Protein AF-A0A0P0SJI2-F1 (afdb_monomer)

pLDDT: mean 83.71, std 9.72, range [50.25, 96.88]

Structure (mmCIF, N/CA/C/O backbone):
data_AF-A0A0P0SJI2-F1
#
_entry.id   AF-A0A0P0SJI2-F1
#
loop_
_atom_site.group_PDB
_atom_site.id
_atom_site.type_symbol
_atom_site.label_atom_id
_atom_site.label_alt_id
_atom_site.label_comp_id
_atom_site.label_asym_id
_atom_site.label_entity_id
_atom_site.label_seq_id
_atom_site.pdbx_PDB_ins_code
_atom_site.Cartn_x
_atom_site.Cartn_y
_atom_site.Cartn_z
_atom_site.occupancy
_atom_site.B_iso_or_equiv
_atom_site.auth_seq_id
_atom_site.auth_comp_id
_atom_site.auth_asym_id
_atom_site.auth_atom_id
_atom_site.pdbx_PDB_model_num
ATOM 1 N N . MET A 1 1 ? -19.862 -16.351 32.084 1.00 50.25 1 MET A N 1
ATOM 2 C CA . MET A 1 1 ? -19.888 -15.124 31.244 1.00 50.25 1 MET A CA 1
ATOM 3 C C . MET A 1 1 ? -19.663 -13.797 32.002 1.00 50.25 1 MET A C 1
ATOM 5 O O . MET A 1 1 ? -19.646 -12.752 31.363 1.00 50.25 1 MET A O 1
ATOM 9 N N . ALA A 1 2 ? -19.418 -13.782 33.323 1.00 51.84 2 ALA A N 1
ATOM 10 C CA . ALA A 1 2 ? -19.291 -12.532 34.094 1.00 51.84 2 ALA A CA 1
ATOM 11 C C . ALA A 1 2 ? -17.960 -11.765 33.903 1.00 51.84 2 ALA A C 1
ATOM 13 O O . ALA A 1 2 ? -17.954 -10.543 33.986 1.00 51.84 2 ALA A O 1
ATOM 14 N N . ARG A 1 3 ? -16.840 -12.438 33.585 1.00 53.41 3 ARG A N 1
ATOM 15 C CA . ARG A 1 3 ? -15.514 -11.784 33.477 1.00 53.41 3 ARG A CA 1
ATOM 16 C C . ARG A 1 3 ? -15.316 -10.930 32.214 1.00 53.41 3 ARG A C 1
ATOM 18 O O . ARG A 1 3 ? -14.579 -9.954 32.263 1.00 53.41 3 ARG A O 1
ATOM 25 N N . VAL A 1 4 ? -15.984 -11.257 31.102 1.00 55.72 4 VAL A N 1
ATOM 26 C CA . VAL A 1 4 ? -15.801 -10.557 29.811 1.00 55.72 4 VAL A CA 1
ATOM 27 C C . VAL A 1 4 ? -16.390 -9.143 29.843 1.00 55.72 4 VAL A C 1
ATOM 29 O O . VAL A 1 4 ? -15.788 -8.219 29.306 1.00 55.72 4 VAL A O 1
ATOM 32 N N . ARG A 1 5 ? -17.514 -8.936 30.550 1.00 57.56 5 ARG A N 1
ATOM 33 C CA . ARG A 1 5 ? -18.175 -7.619 30.663 1.00 57.56 5 ARG A CA 1
ATOM 34 C C . ARG A 1 5 ? -17.299 -6.547 31.322 1.00 57.56 5 ARG A C 1
ATOM 36 O O . ARG A 1 5 ? -17.502 -5.372 31.043 1.00 57.56 5 ARG A O 1
ATOM 43 N N . TYR A 1 6 ? -16.314 -6.935 32.133 1.00 59.56 6 TYR A N 1
ATOM 44 C CA . TYR A 1 6 ? -15.402 -5.991 32.789 1.00 59.56 6 TYR A CA 1
ATOM 45 C C . TYR A 1 6 ? -14.228 -5.539 31.908 1.00 59.56 6 TYR A C 1
ATOM 47 O O . TYR A 1 6 ? -13.616 -4.520 32.224 1.00 59.56 6 TYR A O 1
ATOM 55 N N . ARG A 1 7 ? -13.933 -6.263 30.813 1.00 79.19 7 ARG A N 1
ATOM 56 C CA . ARG A 1 7 ? -12.777 -6.018 29.926 1.00 79.19 7 ARG A CA 1
ATOM 57 C C . ARG A 1 7 ? -13.156 -5.507 28.529 1.00 79.19 7 ARG A C 1
ATOM 59 O O . ARG A 1 7 ? -12.304 -5.403 27.655 1.00 79.19 7 ARG A O 1
ATOM 66 N N . VAL A 1 8 ? -14.440 -5.233 28.285 1.00 84.88 8 VAL A N 1
ATOM 67 C CA . VAL A 1 8 ? -14.938 -4.778 26.975 1.00 84.88 8 VAL A CA 1
ATOM 68 C C . VAL A 1 8 ? -14.232 -3.506 26.474 1.00 84.88 8 VAL A C 1
ATOM 70 O O . VAL A 1 8 ? -13.844 -3.503 25.307 1.00 84.88 8 VAL A O 1
ATOM 73 N N . PRO A 1 9 ? -14.006 -2.447 27.284 1.00 85.38 9 PRO A N 1
ATOM 74 C CA . PRO A 1 9 ? -13.272 -1.284 26.788 1.00 85.38 9 PRO A CA 1
ATOM 75 C C . PRO A 1 9 ? -11.815 -1.626 26.435 1.00 85.38 9 PRO A C 1
ATOM 77 O O . PRO A 1 9 ? -11.323 -1.172 25.407 1.00 85.38 9 PRO A O 1
ATOM 80 N N . GLU A 1 10 ? -11.132 -2.472 27.206 1.00 90.44 10 GLU A N 1
ATOM 81 C CA . GLU A 1 10 ? -9.771 -2.924 26.887 1.00 90.44 10 GLU A CA 1
ATOM 82 C C . GLU A 1 10 ? -9.720 -3.733 25.583 1.00 90.44 10 GLU A C 1
ATOM 84 O O . GLU A 1 10 ? -8.789 -3.560 24.801 1.00 90.44 10 GLU A O 1
ATOM 89 N N . ILE A 1 11 ? -10.732 -4.564 25.308 1.00 90.50 11 ILE A N 1
ATOM 90 C CA . ILE A 1 11 ? -10.841 -5.304 24.041 1.00 90.50 11 ILE A CA 1
ATOM 91 C C . ILE A 1 11 ? -11.011 -4.332 22.868 1.00 90.50 11 ILE A C 1
ATOM 93 O O . ILE A 1 11 ? -10.314 -4.464 21.868 1.00 90.50 11 ILE A O 1
ATOM 97 N N . VAL A 1 12 ? -11.895 -3.336 22.988 1.00 91.00 12 VAL A N 1
ATOM 98 C CA . VAL A 1 12 ? -12.138 -2.349 21.920 1.00 91.00 12 VAL A CA 1
ATOM 99 C C . VAL A 1 12 ? -10.887 -1.515 21.631 1.00 91.00 12 VAL A C 1
ATOM 101 O O . VAL A 1 12 ? -10.524 -1.343 20.468 1.00 91.00 12 VAL A O 1
ATOM 104 N N . ALA A 1 13 ? -10.188 -1.056 22.672 1.00 91.31 13 ALA A N 1
ATOM 105 C CA . ALA A 1 13 ? -8.911 -0.364 22.509 1.00 91.31 13 ALA A CA 1
ATOM 106 C C . ALA A 1 13 ? -7.847 -1.277 21.880 1.00 91.31 13 ALA A C 1
ATOM 108 O O . ALA A 1 13 ? -7.145 -0.859 20.960 1.00 91.31 13 ALA A O 1
ATOM 109 N N . GLY A 1 14 ? -7.769 -2.534 22.328 1.00 94.00 14 GLY A N 1
ATOM 110 C CA . GLY A 1 14 ? -6.864 -3.538 21.775 1.00 94.00 14 GLY A CA 1
ATOM 111 C C . GLY A 1 14 ? -7.080 -3.748 20.278 1.00 94.00 14 GLY A C 1
ATOM 112 O O . GLY A 1 14 ? -6.123 -3.677 19.516 1.00 94.00 14 GLY A O 1
ATOM 113 N N . VAL A 1 15 ? -8.334 -3.902 19.839 1.00 94.00 15 VAL A N 1
ATOM 114 C CA . VAL A 1 15 ? -8.681 -4.034 18.415 1.00 94.00 15 VAL A CA 1
ATOM 115 C C . VAL A 1 15 ? -8.230 -2.808 17.617 1.00 94.00 15 VAL A C 1
ATOM 117 O O . VAL A 1 15 ? -7.598 -2.970 16.575 1.00 94.00 15 VAL A O 1
ATOM 120 N N . GLY A 1 16 ? -8.485 -1.588 18.103 1.00 93.44 16 GLY A N 1
ATOM 121 C CA . GLY A 1 16 ? -8.03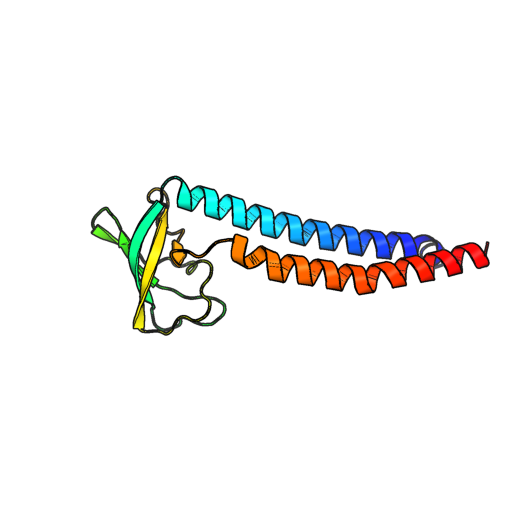3 -0.364 17.426 1.00 93.44 16 GLY A CA 1
ATOM 122 C C . GLY A 1 16 ? -6.514 -0.280 17.269 1.00 93.44 16 GLY A C 1
ATOM 123 O O . GLY A 1 16 ? -6.016 0.063 16.195 1.00 93.44 16 GLY A O 1
ATOM 124 N N . ILE A 1 17 ? -5.770 -0.648 18.314 1.00 94.75 17 ILE A N 1
ATOM 125 C CA . ILE A 1 17 ? -4.302 -0.683 18.292 1.00 94.75 17 ILE A CA 1
ATOM 126 C C . ILE A 1 17 ? -3.803 -1.752 17.317 1.00 94.75 17 ILE A C 1
ATOM 128 O O . ILE A 1 17 ? -2.936 -1.465 16.496 1.00 94.75 17 ILE A O 1
ATOM 132 N N . THR A 1 18 ? -4.365 -2.963 17.355 1.00 95.81 18 THR A N 1
ATOM 133 C CA . THR A 1 18 ? -3.987 -4.044 16.436 1.00 95.81 18 THR A CA 1
ATOM 134 C C . THR A 1 18 ? -4.221 -3.645 14.983 1.00 95.81 18 THR A C 1
ATOM 136 O O . THR A 1 18 ? -3.318 -3.801 14.165 1.00 95.81 18 THR A O 1
ATOM 139 N N . LEU A 1 19 ? -5.385 -3.076 14.657 1.00 94.25 19 LEU A N 1
ATOM 140 C CA . LEU A 1 19 ? -5.667 -2.592 13.302 1.00 94.25 19 LEU A CA 1
ATOM 141 C C . LEU A 1 19 ? -4.686 -1.493 12.880 1.00 94.25 19 LEU A C 1
ATOM 143 O O . LEU A 1 19 ? -4.196 -1.510 11.753 1.00 94.25 19 LEU A O 1
ATOM 147 N N . THR A 1 20 ? -4.344 -0.584 13.796 1.00 93.75 20 THR A N 1
ATOM 148 C CA . THR A 1 20 ? -3.347 0.463 13.536 1.00 93.75 20 THR A CA 1
ATOM 149 C C . THR A 1 20 ? -1.977 -0.139 13.210 1.00 93.75 20 THR A C 1
ATOM 151 O O . THR A 1 20 ? -1.357 0.241 12.220 1.00 93.75 20 THR A O 1
ATOM 154 N N . LEU A 1 21 ? -1.522 -1.126 13.989 1.00 95.44 21 LEU A N 1
ATOM 155 C CA . LEU A 1 21 ? -0.250 -1.813 13.750 1.00 95.44 21 LEU A CA 1
ATOM 156 C C . LEU A 1 21 ? -0.223 -2.537 12.401 1.00 95.44 21 LEU A C 1
ATOM 158 O O . LEU A 1 21 ? 0.779 -2.458 11.696 1.00 95.44 21 LEU A O 1
ATOM 162 N N . LEU A 1 22 ? -1.315 -3.202 12.014 1.00 95.00 22 LEU A N 1
ATOM 163 C CA . LEU A 1 22 ? -1.398 -3.890 10.723 1.00 95.00 22 LEU A CA 1
ATOM 164 C C . LEU A 1 22 ? -1.240 -2.923 9.543 1.00 95.00 22 LEU A C 1
ATOM 166 O O . LEU A 1 22 ? -0.504 -3.228 8.605 1.00 95.00 22 LEU A O 1
ATOM 170 N N . VAL A 1 23 ? -1.868 -1.743 9.606 1.00 91.81 23 VAL A N 1
ATOM 171 C CA . VAL A 1 23 ? -1.713 -0.708 8.569 1.00 91.81 23 VAL A CA 1
ATOM 172 C C . VAL A 1 23 ? -0.267 -0.211 8.500 1.00 91.81 23 VAL A C 1
ATOM 174 O O . VAL A 1 23 ? 0.291 -0.097 7.410 1.00 91.81 23 VAL A O 1
ATOM 177 N N . LEU A 1 24 ? 0.366 0.039 9.651 1.00 92.19 24 LEU A N 1
ATOM 178 C CA . LEU A 1 24 ? 1.756 0.500 9.706 1.00 92.19 24 LEU A CA 1
ATOM 179 C C . LEU A 1 24 ? 2.739 -0.541 9.155 1.00 92.19 24 LEU A C 1
ATOM 181 O O . LEU A 1 24 ? 3.645 -0.183 8.405 1.00 92.19 24 LEU A O 1
ATOM 185 N N . ILE A 1 25 ? 2.547 -1.824 9.478 1.00 92.75 25 ILE A N 1
ATOM 186 C CA . ILE A 1 25 ? 3.370 -2.924 8.951 1.00 92.75 25 ILE A CA 1
ATOM 187 C C . ILE A 1 25 ? 3.218 -3.028 7.429 1.00 92.75 25 ILE A C 1
ATOM 189 O O . ILE A 1 25 ? 4.220 -3.151 6.724 1.00 92.75 25 ILE A O 1
ATOM 193 N N . ALA A 1 26 ? 1.988 -2.946 6.914 1.00 87.44 26 ALA A N 1
ATOM 194 C CA . ALA A 1 26 ? 1.728 -3.009 5.478 1.00 87.44 26 ALA A CA 1
ATOM 195 C C . ALA A 1 26 ? 2.394 -1.848 4.719 1.00 87.44 26 ALA A C 1
ATOM 197 O O . ALA A 1 26 ? 3.068 -2.082 3.715 1.00 87.44 26 ALA A O 1
ATOM 198 N N . LEU A 1 27 ? 2.273 -0.615 5.230 1.00 88.75 27 LEU A N 1
ATOM 199 C CA . LEU A 1 27 ? 2.973 0.545 4.671 1.00 88.75 27 LEU A CA 1
ATOM 200 C C . LEU A 1 27 ? 4.491 0.353 4.720 1.00 88.75 27 LEU A C 1
ATOM 202 O O . LEU A 1 27 ? 5.158 0.515 3.701 1.00 88.75 27 LEU A O 1
ATOM 206 N N . GLY A 1 28 ? 5.040 -0.047 5.870 1.00 87.12 28 GLY A N 1
ATOM 207 C CA . GLY A 1 28 ? 6.477 -0.283 6.024 1.00 87.12 28 GLY A CA 1
ATOM 208 C C . GLY A 1 28 ? 7.025 -1.314 5.030 1.00 87.12 28 GLY A C 1
ATOM 209 O O . GLY A 1 28 ? 8.079 -1.097 4.435 1.00 87.12 28 GLY A O 1
ATOM 210 N N . GLY A 1 29 ? 6.287 -2.402 4.788 1.00 85.12 29 GLY A N 1
ATOM 211 C CA . GLY A 1 29 ? 6.645 -3.408 3.784 1.00 85.12 29 GLY A CA 1
ATOM 212 C C . GLY A 1 29 ? 6.643 -2.866 2.350 1.00 85.12 29 GLY A C 1
ATOM 213 O O . GLY A 1 29 ? 7.551 -3.177 1.573 1.00 85.12 29 GLY A O 1
ATOM 214 N N . ALA A 1 30 ? 5.668 -2.018 2.011 1.00 83.69 30 ALA A N 1
ATOM 215 C CA . ALA A 1 30 ? 5.609 -1.352 0.711 1.00 83.69 30 ALA A CA 1
ATOM 216 C C . ALA A 1 30 ? 6.814 -0.414 0.505 1.00 83.69 30 ALA A C 1
ATOM 218 O O . ALA A 1 30 ? 7.510 -0.526 -0.502 1.00 83.69 30 ALA A O 1
ATOM 219 N N . PHE A 1 31 ? 7.140 0.419 1.501 1.00 84.56 31 PHE A N 1
ATOM 220 C CA . PHE A 1 31 ? 8.312 1.302 1.454 1.00 84.56 31 PHE A CA 1
ATOM 221 C C . PHE A 1 31 ? 9.631 0.537 1.322 1.00 84.56 31 PHE A C 1
ATOM 223 O O . PHE A 1 31 ? 10.492 0.917 0.532 1.00 84.56 31 PHE A O 1
ATOM 230 N N . LEU A 1 32 ? 9.799 -0.562 2.062 1.00 81.81 32 LEU A N 1
ATOM 231 C CA . LEU A 1 32 ? 11.015 -1.371 1.967 1.00 81.81 32 LEU A CA 1
ATOM 232 C C . LEU A 1 32 ? 11.181 -1.993 0.573 1.00 81.81 32 LEU A C 1
ATOM 234 O O . LEU A 1 32 ? 12.301 -2.104 0.073 1.00 81.81 32 LEU A O 1
ATOM 238 N N . THR A 1 33 ? 10.076 -2.396 -0.053 1.00 78.19 33 THR A N 1
ATOM 239 C CA . THR A 1 33 ? 10.081 -2.941 -1.416 1.00 78.19 33 THR A CA 1
ATOM 240 C C . THR A 1 33 ? 10.473 -1.869 -2.428 1.00 78.19 33 THR A C 1
ATOM 242 O O . THR A 1 33 ? 11.331 -2.112 -3.274 1.00 78.19 33 THR A O 1
ATOM 245 N N . ASP A 1 34 ? 9.931 -0.663 -2.284 1.00 79.31 34 ASP A N 1
ATOM 246 C CA . ASP A 1 34 ? 10.255 0.466 -3.150 1.00 79.31 34 ASP A CA 1
ATOM 247 C C . ASP A 1 34 ? 11.705 0.920 -3.056 1.00 79.31 34 ASP A C 1
ATOM 249 O O . ASP A 1 34 ? 12.311 1.226 -4.079 1.00 79.31 34 ASP A O 1
ATOM 253 N N . ILE A 1 35 ? 12.277 0.945 -1.849 1.00 76.69 35 ILE A N 1
ATOM 254 C CA . ILE A 1 35 ? 13.688 1.299 -1.653 1.00 76.69 35 ILE A CA 1
ATOM 255 C C . ILE A 1 35 ? 14.593 0.304 -2.386 1.00 76.69 35 ILE A C 1
ATOM 257 O O . ILE A 1 35 ? 15.576 0.710 -3.006 1.00 76.69 35 ILE A O 1
ATOM 261 N N . ARG A 1 36 ? 14.254 -0.992 -2.357 1.00 73.62 36 ARG A N 1
ATOM 262 C CA . ARG A 1 36 ? 15.013 -2.026 -3.075 1.00 73.62 36 ARG A CA 1
ATOM 263 C C . ARG A 1 36 ? 14.987 -1.782 -4.582 1.00 73.62 36 ARG A C 1
ATOM 265 O O . ARG A 1 36 ? 16.059 -1.699 -5.174 1.00 73.62 36 ARG A O 1
ATOM 272 N N . ILE A 1 37 ? 13.803 -1.552 -5.155 1.00 70.62 37 ILE A N 1
ATOM 273 C CA . ILE A 1 37 ? 13.648 -1.232 -6.584 1.00 70.62 37 ILE A CA 1
ATOM 274 C C . ILE A 1 37 ? 14.437 0.035 -6.947 1.00 70.62 37 ILE A C 1
ATOM 276 O O . ILE A 1 37 ? 15.173 0.025 -7.923 1.00 70.62 37 ILE A O 1
ATOM 280 N N . SER A 1 38 ? 14.362 1.101 -6.142 1.00 74.50 38 SER A N 1
ATOM 281 C CA . SER A 1 38 ? 15.080 2.353 -6.425 1.00 74.50 38 SER A CA 1
ATOM 282 C C . SER A 1 38 ? 16.607 2.227 -6.327 1.00 74.50 38 SER A C 1
ATOM 284 O O . SER A 1 38 ? 17.320 2.972 -6.990 1.00 74.50 38 SER A O 1
ATOM 286 N N . SER A 1 39 ? 17.129 1.317 -5.496 1.00 71.06 39 SER A N 1
ATOM 287 C CA . SER A 1 39 ? 18.578 1.179 -5.272 1.00 71.06 39 SER A CA 1
ATOM 288 C C . SER A 1 39 ? 19.341 0.523 -6.427 1.00 71.06 39 SER A C 1
ATOM 290 O O . SER A 1 39 ? 20.508 0.841 -6.633 1.00 71.06 39 SER A O 1
ATOM 292 N N . HIS A 1 40 ? 18.688 -0.364 -7.180 1.00 72.50 40 HIS A N 1
ATOM 293 C CA . HIS A 1 40 ? 19.264 -1.087 -8.322 1.00 72.50 40 HIS A CA 1
ATOM 294 C C . HIS A 1 40 ? 18.305 -1.031 -9.520 1.00 72.50 40 HIS A C 1
ATOM 296 O O . HIS A 1 40 ? 18.119 -2.012 -10.236 1.00 72.50 40 HIS A O 1
ATOM 302 N N . GLY A 1 41 ? 17.635 0.112 -9.680 1.00 79.38 41 GLY A N 1
ATOM 303 C CA . GLY A 1 41 ? 16.530 0.279 -10.612 1.00 79.38 41 GLY A CA 1
ATOM 304 C C . GLY A 1 41 ? 16.982 0.592 -12.032 1.00 79.38 41 GLY A C 1
ATOM 305 O O . GLY A 1 41 ? 17.831 1.457 -12.243 1.00 79.38 41 GLY A O 1
ATOM 306 N N . ALA A 1 42 ? 16.352 -0.052 -13.010 1.00 82.81 42 ALA A N 1
ATOM 307 C CA . ALA A 1 42 ? 16.385 0.356 -14.409 1.00 82.81 42 ALA A CA 1
ATOM 308 C C . ALA A 1 42 ? 14.966 0.654 -14.906 1.00 82.81 42 ALA A C 1
ATOM 310 O O . ALA A 1 42 ? 13.985 0.092 -14.418 1.00 82.81 42 ALA A O 1
ATOM 311 N N . THR A 1 43 ? 14.856 1.565 -15.874 1.00 88.06 43 THR A N 1
ATOM 312 C CA . THR A 1 43 ? 13.581 1.922 -16.510 1.00 88.06 43 THR A CA 1
ATOM 313 C C . THR A 1 43 ? 13.547 1.387 -17.930 1.00 88.06 43 THR A C 1
ATOM 315 O O . THR A 1 43 ? 14.501 1.563 -18.685 1.00 88.06 43 THR A O 1
ATOM 318 N N . THR A 1 44 ? 12.442 0.756 -18.308 1.00 88.62 44 THR A N 1
ATOM 319 C CA . THR A 1 44 ? 12.252 0.210 -19.655 1.00 88.62 44 THR A CA 1
ATOM 320 C C . THR A 1 44 ? 10.793 0.322 -20.080 1.00 88.62 44 THR A C 1
ATOM 322 O O . THR A 1 44 ? 9.897 0.491 -19.249 1.00 88.62 44 THR A O 1
ATOM 325 N N . ALA A 1 45 ? 10.556 0.275 -21.388 1.00 89.00 45 ALA A N 1
ATOM 326 C CA . ALA A 1 45 ? 9.207 0.220 -21.925 1.00 89.00 45 ALA A CA 1
ATOM 327 C C . ALA A 1 45 ? 8.652 -1.200 -21.759 1.00 89.00 45 ALA A C 1
ATOM 329 O O . ALA A 1 45 ? 9.329 -2.191 -22.045 1.00 89.00 45 ALA A O 1
ATOM 330 N N . ALA A 1 46 ? 7.406 -1.291 -21.313 1.00 88.69 46 ALA A N 1
ATOM 331 C CA . ALA A 1 46 ? 6.694 -2.539 -21.127 1.00 88.69 46 ALA A CA 1
ATOM 332 C C . ALA A 1 46 ? 5.316 -2.470 -21.774 1.00 88.69 46 ALA A C 1
ATOM 334 O O . ALA A 1 46 ? 4.640 -1.443 -21.723 1.00 88.69 46 ALA A O 1
ATOM 335 N N . THR A 1 47 ? 4.877 -3.594 -22.324 1.00 88.12 47 THR A N 1
ATOM 336 C CA . THR A 1 47 ? 3.528 -3.744 -22.867 1.00 88.12 47 THR A CA 1
ATOM 337 C C . THR A 1 47 ? 2.659 -4.484 -21.862 1.00 88.12 47 THR 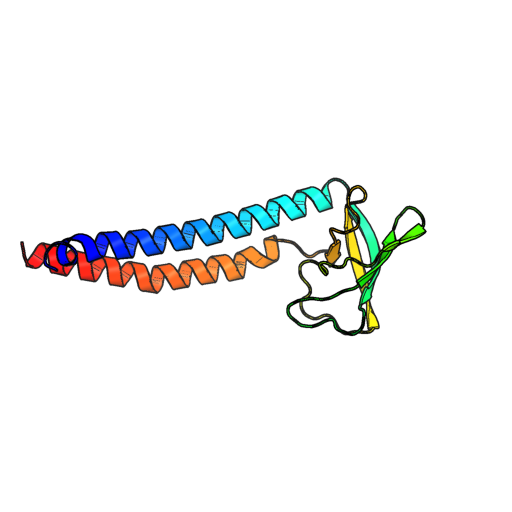A C 1
ATOM 339 O O . THR A 1 47 ? 3.051 -5.534 -21.341 1.00 88.12 47 THR A O 1
ATOM 342 N N . VAL A 1 48 ? 1.472 -3.948 -21.591 1.00 86.38 48 VAL A N 1
ATOM 343 C CA . VAL A 1 48 ? 0.473 -4.585 -20.728 1.00 86.38 48 VAL A CA 1
ATOM 344 C C . VAL A 1 48 ? -0.157 -5.762 -21.472 1.00 86.38 48 VAL A C 1
ATOM 346 O O . VAL A 1 48 ? -0.643 -5.614 -22.592 1.00 86.38 48 VAL A O 1
ATOM 349 N N . LEU A 1 49 ? -0.129 -6.944 -20.861 1.00 85.75 49 LEU A N 1
ATOM 350 C CA . LEU A 1 49 ? -0.672 -8.166 -21.449 1.00 85.75 49 LEU A CA 1
ATOM 351 C C . LEU A 1 49 ? -2.170 -8.319 -21.170 1.00 85.75 49 LEU A C 1
ATOM 353 O O . LEU A 1 49 ? -2.671 -7.902 -20.124 1.00 85.75 49 LEU A O 1
ATOM 357 N N . ASP A 1 50 ? -2.858 -9.013 -22.078 1.00 71.31 50 ASP A N 1
ATOM 358 C CA . ASP A 1 50 ? -4.245 -9.436 -21.890 1.00 71.31 50 ASP A CA 1
ATOM 359 C C . ASP A 1 50 ? -4.408 -10.268 -20.607 1.00 71.31 50 ASP A C 1
ATOM 361 O O . ASP A 1 50 ? -3.568 -11.101 -20.260 1.00 71.31 50 ASP A O 1
ATOM 365 N N . GLY A 1 51 ? -5.497 -10.020 -19.874 1.00 66.81 51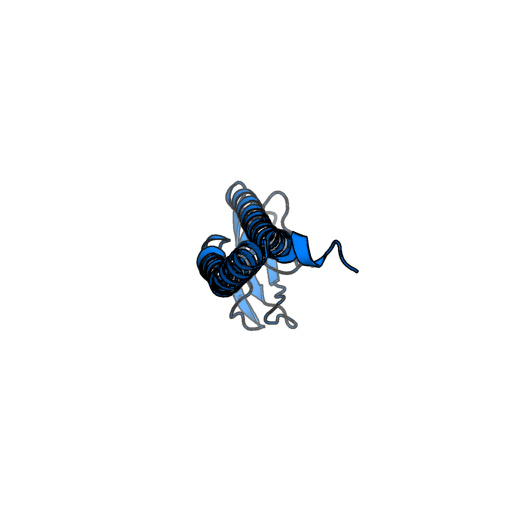 GLY A N 1
ATOM 366 C CA . GLY A 1 51 ? -5.709 -10.564 -18.527 1.00 66.81 51 GLY A CA 1
ATOM 367 C C . GLY A 1 51 ? -5.238 -9.643 -17.395 1.00 66.81 51 GLY A C 1
ATOM 368 O O . GLY A 1 51 ? -5.401 -9.990 -16.223 1.00 66.81 51 GLY A O 1
ATOM 369 N N . SER A 1 52 ? -4.707 -8.458 -17.718 1.00 67.38 52 SER A N 1
ATOM 370 C CA . SER A 1 52 ? -4.544 -7.367 -16.759 1.00 67.38 52 SER A CA 1
ATOM 371 C C . SER A 1 52 ? -5.902 -6.823 -16.307 1.00 67.38 52 SER A C 1
ATOM 373 O O . SER A 1 52 ? -6.729 -6.420 -17.124 1.00 67.38 52 SER A O 1
ATOM 375 N N . GLY A 1 53 ? -6.127 -6.793 -14.997 1.00 66.50 53 GLY A N 1
ATOM 376 C CA . GLY A 1 53 ? -7.302 -6.204 -14.365 1.00 66.50 53 GLY A CA 1
ATOM 377 C C . GLY A 1 53 ? -6.928 -5.320 -13.176 1.00 66.50 53 GLY A C 1
ATOM 378 O O . GLY A 1 53 ? -5.754 -5.112 -12.871 1.00 66.50 53 GLY A O 1
ATOM 379 N N . TYR A 1 54 ? -7.945 -4.834 -12.461 1.00 64.31 54 TYR A N 1
ATOM 380 C CA . TYR A 1 54 ? -7.779 -3.848 -11.383 1.00 64.31 54 TYR A CA 1
ATOM 381 C C . TYR A 1 54 ? -6.823 -4.296 -10.261 1.00 64.31 54 TYR A C 1
ATOM 383 O O . TYR A 1 54 ? -6.066 -3.490 -9.728 1.00 64.31 54 TYR A O 1
ATOM 391 N N . TRP A 1 55 ? -6.833 -5.587 -9.915 1.00 64.00 55 TRP A N 1
ATOM 392 C CA . TRP A 1 55 ? -6.028 -6.136 -8.814 1.00 64.00 55 TRP A CA 1
ATOM 393 C C . TRP A 1 55 ? -4.674 -6.700 -9.244 1.00 64.00 55 TRP A C 1
ATOM 395 O O . TRP A 1 55 ? -3.800 -6.900 -8.404 1.00 64.00 55 TRP A O 1
ATOM 405 N N . ARG A 1 56 ? -4.498 -6.990 -10.536 1.00 77.00 56 ARG A N 1
ATOM 406 C CA . ARG A 1 56 ? -3.301 -7.642 -11.067 1.00 77.00 56 ARG A CA 1
ATOM 407 C C . ARG A 1 56 ? -3.143 -7.274 -12.528 1.00 77.00 56 ARG A C 1
ATOM 409 O O . ARG A 1 56 ? -4.002 -7.603 -13.336 1.00 77.00 56 ARG A O 1
ATOM 416 N N . SER A 1 57 ? -2.022 -6.654 -12.861 1.00 78.62 57 SER A N 1
ATOM 417 C CA . SER A 1 57 ? -1.618 -6.437 -14.248 1.00 78.62 57 SER A CA 1
ATOM 418 C C . SER A 1 57 ? -0.328 -7.189 -14.515 1.00 78.62 57 SER A C 1
ATOM 420 O O . SER A 1 57 ? 0.554 -7.230 -13.659 1.00 78.62 57 SER A O 1
ATOM 422 N N . VAL A 1 58 ? -0.237 -7.825 -15.678 1.00 84.19 58 VAL A N 1
ATOM 423 C CA . VAL A 1 58 ? 0.972 -8.515 -16.125 1.00 84.19 58 VAL A CA 1
ATOM 424 C C . VAL A 1 58 ? 1.529 -7.717 -17.286 1.00 84.19 58 VAL A C 1
ATOM 426 O O . VAL A 1 58 ? 0.781 -7.292 -18.162 1.00 84.19 58 VAL A O 1
ATOM 429 N N . VAL A 1 59 ? 2.836 -7.501 -17.279 1.00 85.56 59 VAL A N 1
ATOM 430 C CA . VAL A 1 59 ? 3.521 -6.782 -18.348 1.00 85.56 59 VAL A CA 1
ATOM 431 C C . VAL A 1 59 ? 4.602 -7.655 -18.946 1.00 85.56 59 VAL A C 1
ATOM 433 O O . VAL A 1 59 ? 5.101 -8.588 -18.311 1.00 85.56 59 VAL A O 1
ATOM 436 N N . ARG A 1 60 ? 4.979 -7.318 -20.169 1.00 89.50 60 ARG A N 1
ATOM 437 C CA . ARG A 1 60 ? 6.128 -7.883 -20.855 1.00 89.50 60 ARG A CA 1
ATOM 438 C C . ARG A 1 60 ? 7.100 -6.766 -21.183 1.00 89.50 60 ARG A C 1
ATOM 440 O O . ARG A 1 60 ? 6.693 -5.757 -21.750 1.00 89.50 60 ARG A O 1
ATOM 447 N N . PHE A 1 61 ? 8.365 -6.960 -20.843 1.00 89.88 61 PHE A N 1
ATOM 448 C CA . PHE A 1 61 ? 9.425 -5.998 -21.127 1.00 89.88 61 PHE A CA 1
ATOM 449 C C . PHE A 1 61 ? 10.740 -6.707 -21.421 1.00 89.88 61 PHE A C 1
ATOM 451 O O . PHE A 1 61 ? 10.866 -7.916 -21.217 1.00 89.88 61 PHE A O 1
ATOM 458 N N . VAL A 1 62 ? 11.707 -5.943 -21.915 1.00 89.19 62 VAL A N 1
ATOM 459 C CA . VAL A 1 62 ? 13.074 -6.406 -22.147 1.00 89.19 62 VAL A CA 1
ATOM 460 C C . VAL A 1 62 ? 13.971 -5.799 -21.071 1.00 89.19 62 VAL A C 1
ATOM 462 O O . VAL A 1 62 ? 13.922 -4.585 -20.851 1.00 89.19 62 VAL A O 1
ATOM 465 N N . ASP A 1 63 ? 14.723 -6.650 -20.369 1.00 88.50 63 ASP A N 1
ATOM 466 C CA . ASP A 1 63 ? 15.699 -6.219 -19.364 1.00 88.50 63 ASP A CA 1
ATOM 467 C C . ASP A 1 63 ? 16.981 -5.654 -20.006 1.00 88.50 63 ASP A C 1
ATOM 469 O O . ASP A 1 63 ? 17.149 -5.649 -21.228 1.00 88.50 63 ASP A O 1
ATOM 473 N N . ALA A 1 64 ? 17.888 -5.139 -19.176 1.00 85.12 64 ALA A N 1
ATOM 474 C CA . ALA A 1 64 ? 19.132 -4.501 -19.603 1.00 85.12 64 ALA A CA 1
ATOM 475 C C . ALA A 1 64 ? 20.069 -5.477 -20.332 1.00 85.12 64 ALA A C 1
ATOM 477 O O . ALA A 1 64 ? 20.886 -5.060 -21.152 1.00 85.12 64 ALA A O 1
ATOM 478 N N . GLU A 1 65 ? 19.920 -6.776 -20.075 1.00 86.31 65 GLU A N 1
ATOM 479 C CA . GLU A 1 65 ? 20.650 -7.854 -20.734 1.00 86.31 65 GLU A CA 1
ATOM 480 C C . GLU A 1 65 ? 19.980 -8.312 -22.043 1.00 86.31 65 GLU A C 1
ATOM 482 O O . GLU A 1 65 ? 20.461 -9.242 -22.694 1.00 86.31 65 GLU A O 1
ATOM 487 N N . GLY A 1 66 ? 18.877 -7.677 -22.451 1.00 86.12 66 GLY A N 1
ATOM 488 C CA . GLY A 1 66 ? 18.154 -8.003 -23.678 1.00 86.12 66 GLY A CA 1
ATOM 489 C C . GLY A 1 66 ? 17.231 -9.219 -23.559 1.00 86.12 66 GLY A C 1
ATOM 490 O O . GLY A 1 66 ? 16.753 -9.728 -24.575 1.00 86.12 66 GLY A O 1
ATOM 491 N N . ARG A 1 67 ? 16.964 -9.713 -22.346 1.00 89.00 67 ARG A N 1
ATOM 492 C CA . ARG A 1 67 ? 16.091 -10.868 -22.113 1.00 89.00 67 ARG A CA 1
ATOM 493 C C . ARG A 1 67 ? 14.652 -10.422 -21.924 1.00 89.00 67 ARG A C 1
ATOM 495 O O . ARG A 1 67 ? 14.352 -9.411 -21.292 1.00 89.00 67 ARG A O 1
ATOM 502 N N . LEU A 1 68 ? 13.741 -11.234 -22.445 1.00 90.06 68 LEU A N 1
ATOM 503 C CA . LEU A 1 68 ? 12.314 -11.013 -22.283 1.00 90.06 68 LEU A CA 1
ATOM 504 C C . LEU A 1 68 ? 11.870 -11.432 -20.879 1.00 90.06 68 LEU A C 1
ATOM 506 O O . LEU A 1 68 ? 11.977 -12.603 -20.517 1.00 90.06 68 LEU A O 1
ATOM 510 N N . GLN A 1 69 ? 11.318 -10.490 -20.123 1.00 89.31 69 GLN A N 1
ATOM 511 C CA . GLN A 1 69 ? 10.782 -10.716 -18.788 1.00 89.31 69 GLN A CA 1
ATOM 512 C C . GLN A 1 69 ? 9.255 -10.637 -18.802 1.00 89.31 69 GLN A C 1
ATOM 514 O O . GLN A 1 69 ? 8.642 -9.813 -19.486 1.00 89.31 69 GLN A O 1
ATOM 519 N N . THR A 1 70 ? 8.610 -11.534 -18.057 1.00 87.81 70 THR A N 1
ATOM 520 C CA . THR A 1 70 ? 7.153 -11.532 -17.843 1.00 87.81 70 THR A CA 1
ATOM 521 C C . THR A 1 70 ? 6.877 -11.898 -16.384 1.00 87.81 70 THR A C 1
ATOM 523 O O . THR A 1 70 ? 6.772 -13.082 -16.055 1.00 87.81 70 THR A O 1
ATOM 526 N N . PRO A 1 71 ? 6.809 -10.905 -15.480 1.00 82.62 71 PRO A N 1
ATOM 527 C CA . PRO A 1 71 ? 6.652 -11.146 -14.051 1.00 82.62 71 PRO A CA 1
ATOM 528 C C . PRO A 1 71 ? 5.345 -11.881 -13.740 1.00 82.62 71 PRO A C 1
ATOM 530 O O . PRO A 1 71 ? 4.252 -11.325 -13.856 1.00 82.62 71 PRO A O 1
ATOM 533 N N . GLY A 1 72 ? 5.451 -1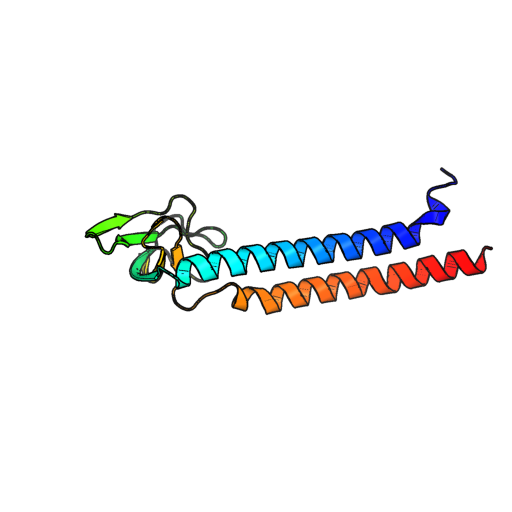3.136 -13.295 1.00 77.25 72 GLY A N 1
ATOM 534 C CA . GLY A 1 72 ? 4.287 -13.960 -12.963 1.00 77.25 72 GLY A CA 1
ATOM 535 C C . GLY A 1 72 ? 3.461 -13.397 -11.802 1.00 77.25 72 GLY A C 1
ATOM 536 O O . GLY A 1 72 ? 2.241 -13.530 -11.805 1.00 77.25 72 GLY A O 1
ATOM 537 N N . ALA A 1 73 ? 4.086 -12.712 -10.840 1.00 76.81 73 ALA A N 1
ATOM 538 C CA . ALA A 1 73 ? 3.391 -12.083 -9.712 1.00 76.81 73 ALA A CA 1
ATOM 539 C C . ALA A 1 73 ? 2.524 -10.873 -10.124 1.00 76.81 73 ALA A C 1
ATOM 541 O O . ALA A 1 73 ? 1.621 -10.485 -9.386 1.00 76.81 73 ALA A O 1
ATOM 542 N N . GLY A 1 74 ? 2.739 -10.330 -11.326 1.00 80.75 74 GLY A N 1
ATOM 543 C CA . GLY A 1 74 ? 2.176 -9.056 -11.759 1.00 80.75 74 GLY A CA 1
ATOM 544 C C . GLY A 1 74 ? 3.006 -7.857 -11.295 1.00 80.75 74 GLY A C 1
ATOM 545 O O . GLY A 1 74 ? 4.002 -8.006 -10.588 1.00 80.75 74 GLY A O 1
ATOM 546 N N . ILE A 1 75 ? 2.601 -6.667 -11.731 1.00 84.06 75 ILE A N 1
ATOM 547 C CA . ILE A 1 75 ? 3.282 -5.407 -11.419 1.00 84.06 75 ILE A CA 1
ATOM 548 C C . ILE A 1 75 ? 2.696 -4.729 -10.182 1.00 84.06 75 ILE A C 1
ATOM 550 O O . ILE A 1 75 ? 1.486 -4.773 -9.938 1.00 84.06 75 ILE A O 1
ATOM 554 N N . ALA A 1 76 ? 3.557 -4.058 -9.421 1.00 83.19 76 ALA A N 1
ATOM 555 C CA . ALA A 1 76 ? 3.136 -3.206 -8.323 1.00 83.19 76 ALA A CA 1
ATOM 556 C C . ALA A 1 76 ? 2.470 -1.921 -8.847 1.00 83.19 76 ALA A C 1
ATOM 558 O O . ALA A 1 76 ? 2.880 -1.347 -9.858 1.00 83.19 76 ALA A O 1
ATOM 559 N N . TYR A 1 77 ? 1.444 -1.473 -8.118 1.00 81.19 77 TYR A N 1
ATOM 560 C CA . TYR A 1 77 ? 0.656 -0.264 -8.396 1.00 81.19 77 TYR A CA 1
ATOM 561 C C . TYR A 1 77 ? -0.043 -0.240 -9.782 1.00 81.19 77 TYR A C 1
ATOM 563 O O . TYR A 1 77 ? 0.085 0.747 -10.511 1.00 81.19 77 TYR A O 1
ATOM 571 N N . PRO A 1 78 ? -0.839 -1.273 -10.149 1.00 76.44 78 PRO A N 1
ATOM 572 C CA . PRO A 1 78 ? -1.382 -1.483 -11.505 1.00 76.44 78 PRO A CA 1
ATOM 573 C C . PRO A 1 78 ? -2.607 -0.618 -11.886 1.00 76.44 78 PRO A C 1
ATOM 575 O O . PRO A 1 78 ? -3.344 -0.953 -12.810 1.00 76.44 78 PRO A O 1
ATOM 578 N N . VAL A 1 79 ? -2.893 0.469 -11.166 1.00 74.81 79 VAL A N 1
ATOM 579 C CA . VAL A 1 79 ? -4.167 1.201 -11.303 1.00 74.81 79 VAL A CA 1
ATOM 580 C C . VAL A 1 79 ? -4.273 1.928 -12.652 1.00 74.81 79 VAL A C 1
ATOM 582 O O . VAL A 1 79 ? -3.379 2.693 -13.012 1.00 74.81 79 VAL A O 1
ATOM 585 N N . GLY A 1 80 ? -5.393 1.753 -13.359 1.00 73.38 80 GLY A N 1
ATOM 586 C CA . GLY A 1 80 ? -5.719 2.523 -14.568 1.00 73.38 80 GLY A CA 1
ATOM 587 C C . GLY A 1 80 ? -4.973 2.100 -15.835 1.00 73.38 80 GLY A C 1
ATOM 588 O O . GLY A 1 80 ? -4.771 2.938 -16.702 1.00 73.38 80 GLY A O 1
ATOM 589 N N . LEU A 1 81 ? -4.551 0.838 -15.923 1.00 80.69 81 LEU A N 1
ATOM 590 C CA . LEU A 1 81 ? -3.852 0.291 -17.088 1.00 80.69 81 LEU A CA 1
ATOM 591 C C . LEU A 1 81 ? -4.812 -0.426 -18.034 1.00 80.69 81 LEU A C 1
ATOM 593 O O . LEU A 1 81 ? -5.685 -1.174 -17.582 1.00 80.69 81 LEU A O 1
ATOM 597 N N . THR A 1 82 ? -4.611 -0.237 -19.337 1.00 82.25 82 THR A N 1
ATOM 598 C CA . THR A 1 82 ? -5.399 -0.904 -20.380 1.00 82.25 82 THR A CA 1
ATOM 599 C C . THR A 1 82 ? -4.574 -2.017 -21.041 1.00 82.25 82 THR A C 1
ATOM 601 O O . THR A 1 82 ? -3.400 -1.798 -21.342 1.00 82.25 82 THR A O 1
ATOM 604 N N . PRO A 1 83 ? -5.137 -3.215 -21.293 1.00 83.38 83 PRO A N 1
ATOM 605 C CA . PRO A 1 83 ? -4.444 -4.239 -22.076 1.00 83.38 83 PRO A CA 1
ATOM 606 C C . PRO A 1 83 ? -3.966 -3.693 -23.431 1.00 83.38 83 PRO A C 1
ATOM 608 O O . PRO A 1 83 ? -4.700 -2.968 -24.103 1.00 83.38 83 PRO A O 1
ATOM 611 N N . GLY A 1 84 ? -2.733 -4.024 -23.825 1.00 82.56 84 GLY A N 1
ATOM 612 C CA . GLY A 1 84 ? -2.102 -3.532 -25.057 1.00 82.56 84 GLY A CA 1
ATOM 613 C C . GLY A 1 84 ? -1.463 -2.141 -24.954 1.00 82.56 84 GLY A C 1
ATOM 614 O O . GLY A 1 84 ? -0.831 -1.690 -25.907 1.00 82.56 84 GLY A O 1
ATOM 615 N N . GLU A 1 85 ? -1.586 -1.464 -23.811 1.00 86.38 85 GLU A N 1
ATOM 616 C CA . GLU A 1 85 ? -0.939 -0.177 -23.559 1.00 86.38 85 GLU A CA 1
ATOM 617 C C . GLU A 1 85 ? 0.579 -0.335 -23.371 1.00 86.38 85 GLU A C 1
ATOM 619 O O . GLU A 1 85 ? 1.052 -1.311 -22.779 1.00 86.38 85 GLU A O 1
ATOM 624 N N . ASN A 1 86 ? 1.349 0.643 -23.861 1.00 88.50 86 ASN A N 1
ATOM 625 C CA . ASN A 1 86 ? 2.786 0.735 -23.618 1.00 88.50 86 ASN A CA 1
ATOM 626 C C . ASN A 1 86 ? 3.050 1.723 -22.486 1.00 88.50 86 ASN A C 1
ATOM 628 O O . ASN A 1 86 ? 2.760 2.912 -22.609 1.00 88.50 86 ASN A O 1
ATOM 632 N N . ILE A 1 87 ? 3.637 1.225 -21.405 1.00 88.06 87 ILE A N 1
ATOM 633 C CA . ILE A 1 87 ? 3.954 1.996 -20.207 1.00 88.06 87 ILE A CA 1
ATOM 634 C C . ILE A 1 87 ? 5.442 1.917 -19.895 1.00 88.06 87 ILE A C 1
ATOM 636 O O . ILE A 1 87 ? 6.126 0.971 -20.282 1.00 88.06 87 ILE A O 1
ATOM 640 N N . TYR A 1 88 ? 5.947 2.893 -19.149 1.00 89.19 88 TYR A N 1
ATOM 641 C CA . TYR A 1 88 ? 7.272 2.788 -18.552 1.00 89.19 88 TYR A CA 1
ATOM 642 C C . TYR A 1 88 ? 7.180 2.062 -17.215 1.00 89.19 88 TYR A C 1
ATOM 644 O O . TYR A 1 88 ? 6.310 2.352 -16.387 1.00 89.19 88 TYR A O 1
ATOM 652 N N . VAL A 1 89 ? 8.092 1.119 -17.009 1.00 89.62 89 VAL A N 1
ATOM 653 C CA . VAL A 1 89 ? 8.215 0.375 -15.758 1.00 89.62 89 VAL A CA 1
ATOM 654 C C . VAL A 1 89 ? 9.607 0.536 -15.183 1.00 89.62 89 VAL A C 1
ATOM 656 O O . VAL A 1 89 ? 10.594 0.599 -15.917 1.00 89.62 89 VAL A O 1
ATOM 659 N N . GLU A 1 90 ? 9.665 0.576 -13.860 1.00 87.69 90 GLU A N 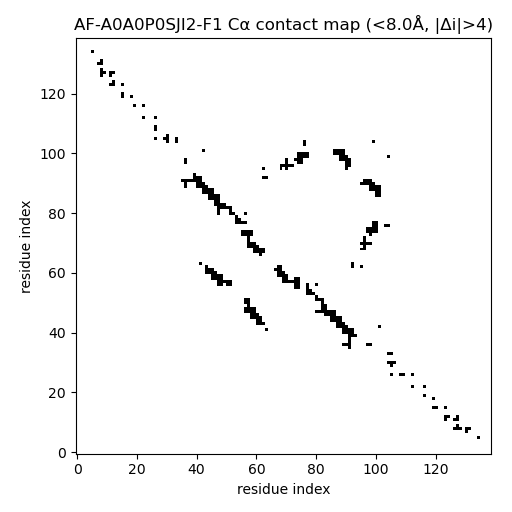1
ATOM 660 C CA . GLU A 1 90 ? 10.898 0.500 -13.089 1.00 87.69 90 GLU A CA 1
ATOM 661 C C . GLU A 1 90 ? 11.020 -0.911 -12.517 1.00 87.69 90 GLU A C 1
ATOM 663 O O . GLU A 1 90 ? 10.075 -1.425 -11.907 1.00 87.69 90 GLU A O 1
ATOM 668 N N . TYR A 1 91 ? 12.174 -1.541 -12.716 1.00 87.44 91 TYR A N 1
ATOM 669 C CA . TYR A 1 91 ? 12.446 -2.884 -12.216 1.00 87.44 91 TYR A CA 1
ATOM 670 C C . TYR A 1 91 ? 13.813 -2.965 -11.542 1.00 87.44 91 TYR A C 1
ATOM 672 O O . TYR A 1 91 ? 14.719 -2.195 -11.854 1.00 87.44 91 TYR A O 1
ATOM 680 N N . ASP A 1 92 ? 13.942 -3.905 -10.611 1.00 85.56 92 ASP A N 1
ATOM 681 C CA . ASP A 1 92 ? 15.204 -4.222 -9.942 1.00 85.56 92 ASP A CA 1
ATOM 682 C C . ASP A 1 92 ? 16.078 -5.084 -10.869 1.00 85.56 92 ASP A C 1
ATOM 684 O O . ASP A 1 92 ? 15.671 -6.176 -11.267 1.00 85.56 92 ASP A O 1
ATOM 688 N N . ILE A 1 93 ? 17.276 -4.612 -11.222 1.00 83.88 93 ILE A N 1
ATOM 689 C CA . ILE A 1 93 ? 18.208 -5.339 -12.101 1.00 83.88 93 ILE A CA 1
ATOM 690 C C . ILE A 1 93 ? 18.623 -6.680 -11.474 1.00 83.88 93 ILE A C 1
ATOM 692 O O . ILE A 1 93 ? 18.793 -7.670 -12.185 1.00 83.88 93 ILE A O 1
ATOM 696 N N . ALA A 1 94 ? 18.759 -6.738 -10.144 1.00 84.38 94 ALA A N 1
ATOM 697 C CA . ALA A 1 94 ? 19.148 -7.961 -9.445 1.00 84.38 94 ALA A CA 1
ATOM 698 C C . ALA A 1 94 ? 18.001 -8.983 -9.365 1.00 84.38 94 ALA A C 1
ATOM 700 O O . ALA A 1 94 ? 18.252 -10.185 -9.295 1.00 84.38 94 ALA A O 1
ATOM 701 N N . GLU A 1 95 ? 16.750 -8.517 -9.393 1.00 81.94 95 GLU A N 1
ATOM 702 C CA . GLU A 1 95 ? 15.546 -9.347 -9.328 1.00 81.94 95 GLU A CA 1
ATOM 703 C C . GLU A 1 95 ? 14.468 -8.806 -10.293 1.00 81.94 95 GLU A C 1
ATOM 705 O O . GLU A 1 95 ? 13.517 -8.145 -9.858 1.00 81.94 95 GLU A O 1
ATOM 710 N N . PRO A 1 96 ? 14.559 -9.110 -11.607 1.00 81.44 96 PRO A N 1
ATOM 711 C CA . PRO A 1 96 ? 13.690 -8.527 -12.640 1.00 81.44 96 PRO A CA 1
ATOM 712 C C . PRO A 1 96 ? 12.199 -8.865 -12.502 1.00 81.44 96 PRO A C 1
ATOM 714 O O . PRO A 1 96 ? 11.358 -8.326 -13.217 1.00 81.44 96 PRO A O 1
ATOM 717 N N . THR A 1 97 ? 11.841 -9.766 -11.585 1.00 81.25 97 THR A N 1
ATOM 718 C CA . THR A 1 97 ? 10.448 -10.073 -11.247 1.00 81.25 97 THR A CA 1
ATOM 719 C C . THR A 1 97 ? 9.796 -8.998 -10.369 1.00 81.25 97 THR A C 1
ATOM 721 O O . THR A 1 97 ? 8.567 -8.935 -10.302 1.00 81.25 97 THR A O 1
ATOM 724 N N . ARG A 1 98 ? 10.583 -8.120 -9.727 1.00 82.25 98 ARG A N 1
ATOM 725 C CA . ARG A 1 98 ? 10.089 -6.952 -8.985 1.00 82.25 98 ARG A CA 1
ATOM 726 C C . ARG A 1 98 ? 9.972 -5.756 -9.910 1.00 82.25 98 ARG A C 1
ATOM 728 O O . ARG A 1 98 ? 10.966 -5.120 -10.248 1.00 82.25 98 ARG A O 1
ATOM 735 N N . VAL A 1 99 ? 8.737 -5.447 -10.279 1.00 84.62 99 VAL A N 1
ATOM 736 C CA . VAL A 1 99 ? 8.430 -4.405 -11.257 1.00 84.62 99 VAL A CA 1
ATOM 737 C C . VAL A 1 99 ? 7.308 -3.526 -10.740 1.00 84.62 99 VAL A C 1
ATOM 739 O O . VAL A 1 99 ? 6.304 -4.027 -10.227 1.00 84.62 99 VAL A O 1
ATOM 742 N N . ARG A 1 100 ? 7.459 -2.215 -10.914 1.00 86.06 100 ARG A N 1
ATOM 743 C CA . ARG A 1 100 ? 6.421 -1.221 -10.638 1.00 86.06 100 ARG A CA 1
ATOM 744 C C . ARG A 1 100 ? 6.218 -0.301 -11.833 1.00 86.06 100 ARG A C 1
ATOM 746 O O . ARG A 1 100 ? 7.112 -0.133 -12.661 1.00 86.06 100 ARG A O 1
ATOM 753 N N . VAL A 1 101 ? 5.041 0.312 -11.910 1.00 85.88 101 VAL A N 1
ATOM 754 C CA . VAL A 1 101 ? 4.799 1.415 -12.851 1.00 85.88 101 VAL A CA 1
ATOM 755 C C . VAL A 1 101 ? 5.758 2.563 -12.523 1.00 85.88 101 VAL A C 1
ATOM 757 O O . VAL A 1 101 ? 5.886 2.932 -11.354 1.00 85.88 101 VAL A O 1
ATOM 760 N N . ALA A 1 102 ? 6.427 3.116 -13.536 1.00 83.75 102 ALA A N 1
ATOM 761 C CA . ALA A 1 102 ? 7.374 4.209 -13.340 1.00 83.75 102 ALA A CA 1
ATOM 762 C C . ALA A 1 102 ? 6.697 5.431 -12.697 1.00 83.75 102 ALA A C 1
ATOM 764 O O . ALA A 1 102 ? 5.556 5.771 -13.022 1.00 83.75 102 ALA A O 1
ATOM 765 N N . GLY A 1 103 ? 7.394 6.076 -11.761 1.00 79.81 103 GLY A N 1
ATOM 766 C CA . GLY A 1 103 ? 6.881 7.239 -11.029 1.00 79.81 103 GLY A CA 1
ATOM 767 C C . GLY A 1 103 ? 5.792 6.948 -9.986 1.00 79.81 103 GLY A C 1
ATOM 768 O O . GLY A 1 103 ? 5.329 7.889 -9.342 1.00 79.81 103 GLY A O 1
ATOM 769 N N . ARG A 1 104 ? 5.394 5.683 -9.781 1.00 82.75 104 ARG A N 1
ATOM 770 C CA . ARG A 1 104 ? 4.482 5.279 -8.696 1.00 82.75 104 ARG A CA 1
ATOM 771 C C . ARG A 1 104 ? 5.234 4.641 -7.545 1.00 82.75 104 ARG A C 1
ATOM 773 O O . ARG A 1 104 ? 6.225 3.942 -7.744 1.00 82.75 104 ARG A O 1
ATOM 780 N N . SER A 1 105 ? 4.740 4.866 -6.334 1.00 84.62 105 SER A N 1
ATOM 781 C CA . SER A 1 105 ? 5.381 4.356 -5.121 1.00 84.62 105 SER A CA 1
ATOM 782 C C . SER A 1 105 ? 4.379 4.150 -3.987 1.00 84.62 105 SER A C 1
ATOM 784 O O . SER A 1 105 ? 3.231 4.584 -4.035 1.00 84.62 105 SER A O 1
ATOM 786 N N . ALA A 1 106 ? 4.840 3.541 -2.903 1.00 82.00 106 ALA A N 1
ATOM 787 C CA . ALA A 1 106 ? 4.173 3.391 -1.624 1.00 82.00 106 ALA A CA 1
ATOM 788 C C . ALA A 1 106 ? 3.705 4.730 -1.037 1.00 82.00 106 ALA A C 1
ATOM 790 O O . ALA A 1 106 ? 2.791 4.734 -0.210 1.00 82.00 106 ALA A O 1
ATOM 791 N N . VAL A 1 107 ? 4.271 5.858 -1.486 1.00 83.50 107 VAL A N 1
ATOM 792 C CA . VAL A 1 107 ? 3.803 7.206 -1.134 1.00 83.50 107 VAL A CA 1
ATOM 793 C C . VAL A 1 107 ? 2.344 7.409 -1.551 1.00 83.50 107 VAL A C 1
ATOM 795 O O . VAL A 1 107 ? 1.567 7.962 -0.771 1.00 83.50 107 VAL A O 1
ATOM 798 N N . ASP A 1 108 ? 1.932 6.869 -2.701 1.00 82.88 108 ASP A N 1
ATOM 799 C CA . ASP A 1 108 ? 0.544 6.934 -3.184 1.00 82.88 108 ASP A CA 1
ATOM 800 C C . ASP A 1 108 ? -0.424 6.222 -2.219 1.00 82.88 108 ASP A C 1
ATOM 802 O O . ASP A 1 108 ? -1.606 6.558 -2.121 1.00 82.88 108 ASP A O 1
ATOM 806 N N . GLY A 1 109 ? 0.088 5.254 -1.452 1.00 82.25 109 GLY A N 1
ATOM 807 C CA . GLY A 1 109 ? -0.651 4.506 -0.439 1.00 82.25 109 GLY A CA 1
ATOM 808 C C . GLY A 1 109 ? -0.836 5.236 0.896 1.00 82.25 109 GLY A C 1
ATOM 809 O O . GLY A 1 109 ? -1.651 4.792 1.707 1.00 82.25 109 GLY A O 1
ATOM 810 N N . ILE A 1 110 ? -0.139 6.351 1.149 1.00 86.19 110 ILE A N 1
ATOM 811 C CA . ILE A 1 110 ? -0.222 7.065 2.436 1.00 86.19 110 ILE A CA 1
ATOM 812 C C . ILE A 1 110 ? -1.623 7.630 2.656 1.00 86.19 110 ILE A C 1
ATOM 814 O O . ILE A 1 110 ? -2.201 7.438 3.724 1.00 86.19 110 ILE A O 1
ATOM 818 N N . LEU A 1 111 ? -2.178 8.324 1.659 1.00 89.44 111 LEU A N 1
ATOM 819 C CA . LEU A 1 111 ? -3.484 8.971 1.777 1.00 89.44 111 LEU A CA 1
ATOM 820 C C . LEU A 1 111 ? -4.623 7.969 2.060 1.00 89.44 111 LEU A C 1
ATOM 822 O O . LEU A 1 111 ? -5.353 8.180 3.034 1.00 89.44 111 LEU A O 1
ATOM 826 N N . PRO A 1 112 ? -4.778 6.861 1.303 1.00 87.81 112 PRO A N 1
ATOM 827 C CA . PRO A 1 112 ? -5.802 5.868 1.619 1.00 87.81 112 PRO A CA 1
ATOM 828 C C . PRO A 1 112 ? -5.554 5.179 2.969 1.00 87.81 112 PRO A C 1
ATOM 830 O O . PRO A 1 112 ? -6.511 4.930 3.704 1.00 87.81 112 PRO A O 1
ATOM 833 N N . ALA A 1 113 ? -4.298 4.921 3.348 1.00 88.56 113 ALA A N 1
ATOM 834 C CA . ALA A 1 113 ? -3.982 4.326 4.646 1.00 88.56 113 ALA A CA 1
ATOM 835 C C . ALA A 1 113 ? -4.312 5.265 5.819 1.00 88.56 113 ALA A C 1
ATOM 837 O O . ALA A 1 113 ? -4.913 4.836 6.806 1.00 88.56 113 ALA A O 1
ATOM 838 N N . ALA A 1 114 ? -3.983 6.552 5.702 1.00 90.25 114 ALA A N 1
ATOM 839 C CA . ALA A 1 114 ? -4.334 7.569 6.687 1.00 90.25 114 ALA A CA 1
ATOM 840 C C . ALA A 1 114 ? -5.858 7.714 6.820 1.00 90.25 114 ALA A C 1
ATOM 842 O O . ALA A 1 114 ? -6.374 7.770 7.937 1.00 90.25 114 ALA A O 1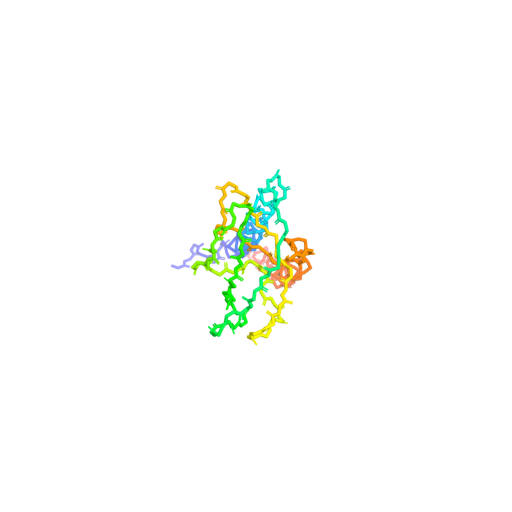
ATOM 843 N N . GLY A 1 115 ? -6.585 7.694 5.698 1.00 94.31 115 GLY A N 1
ATOM 844 C CA . GLY A 1 115 ? -8.049 7.689 5.688 1.00 94.31 115 GLY A CA 1
ATOM 845 C C . GLY A 1 115 ? -8.646 6.471 6.401 1.00 94.31 115 GLY A C 1
ATOM 846 O O . GLY A 1 11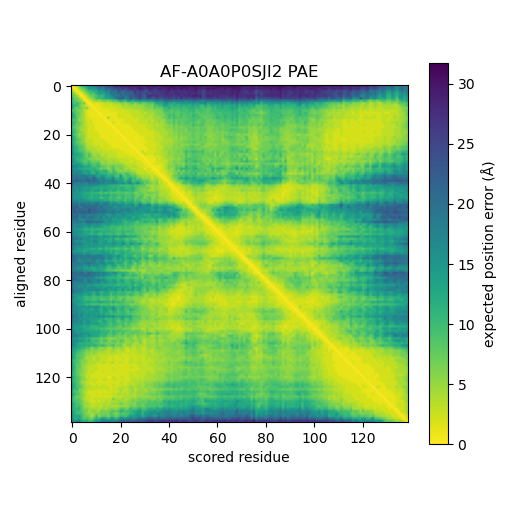5 ? -9.559 6.618 7.214 1.00 94.31 115 GLY A O 1
ATOM 847 N N . ALA A 1 116 ? -8.095 5.277 6.169 1.00 91.88 116 ALA A N 1
ATOM 848 C CA . ALA A 1 116 ? -8.521 4.058 6.854 1.00 91.88 116 ALA A CA 1
ATOM 849 C C . ALA A 1 116 ? -8.270 4.128 8.371 1.00 91.88 116 ALA A C 1
ATOM 851 O O . ALA A 1 116 ? -9.158 3.796 9.157 1.00 91.88 116 ALA A O 1
ATOM 852 N N . LEU A 1 117 ? -7.098 4.614 8.795 1.00 93.50 117 LEU A N 1
ATOM 853 C CA . LEU A 1 117 ? -6.785 4.824 10.213 1.00 93.50 117 LEU A CA 1
ATOM 854 C C . LEU A 1 117 ? -7.733 5.831 10.864 1.00 93.50 117 LEU A C 1
ATOM 856 O O . LEU A 1 117 ? -8.234 5.579 11.961 1.00 93.50 117 LEU A O 1
ATOM 860 N N . ALA A 1 118 ? -8.017 6.942 10.183 1.00 95.00 118 ALA A N 1
ATOM 861 C CA . ALA A 1 118 ? -8.971 7.933 10.661 1.00 95.00 118 ALA A CA 1
ATOM 862 C C . ALA A 1 118 ? -10.363 7.311 10.847 1.00 95.00 118 ALA A C 1
ATOM 864 O O . ALA A 1 118 ? -10.956 7.452 11.916 1.00 95.00 118 ALA A O 1
ATOM 865 N N . ALA A 1 119 ? -10.853 6.550 9.864 1.00 95.06 119 ALA A N 1
ATOM 866 C CA . ALA A 1 119 ? -12.141 5.865 9.950 1.00 95.06 119 ALA A CA 1
ATOM 867 C C . ALA A 1 119 ? -12.199 4.861 11.117 1.00 95.06 119 ALA A C 1
ATOM 869 O O . ALA A 1 119 ? -13.183 4.836 11.860 1.00 95.06 119 ALA A O 1
ATOM 870 N N . ILE A 1 120 ? -11.133 4.079 11.331 1.00 94.50 120 ILE A N 1
ATOM 871 C CA . ILE A 1 120 ? -11.028 3.150 12.466 1.00 94.50 120 ILE A CA 1
ATOM 872 C C . ILE A 1 120 ? -11.182 3.909 13.786 1.00 94.50 120 ILE A C 1
ATOM 874 O O . ILE A 1 120 ? -12.008 3.538 14.620 1.00 94.50 120 ILE A O 1
ATOM 878 N N . TRP A 1 121 ? -10.429 4.993 13.981 1.00 95.44 121 TRP A N 1
ATOM 879 C CA . TRP A 1 121 ? -10.442 5.734 15.243 1.00 95.44 121 TRP A CA 1
ATOM 880 C C . TRP A 1 121 ? -11.716 6.554 15.466 1.00 95.44 121 TRP A C 1
ATOM 882 O O . TRP A 1 121 ? -12.132 6.707 16.617 1.00 95.44 121 TRP A O 1
ATOM 892 N N . VAL A 1 122 ? -12.396 6.985 14.400 1.00 96.88 122 VAL A N 1
ATOM 893 C CA . VAL A 1 122 ? -13.734 7.598 14.474 1.00 96.88 122 VAL A CA 1
ATOM 894 C C . VAL A 1 122 ? -14.771 6.631 15.051 1.00 96.88 122 VAL A C 1
ATOM 896 O O . VAL A 1 122 ? -15.684 7.071 15.742 1.00 96.88 122 VAL A O 1
ATOM 899 N N . VAL A 1 123 ? -14.632 5.320 14.831 1.00 94.94 123 VAL A N 1
ATOM 900 C CA . VAL A 1 123 ? -15.543 4.308 15.395 1.00 94.94 123 VAL A CA 1
ATOM 901 C C . VAL A 1 123 ? -15.052 3.816 16.759 1.00 94.94 123 VAL A C 1
ATOM 903 O O . VAL A 1 123 ? -15.807 3.790 17.736 1.00 94.94 123 VAL A O 1
ATOM 906 N N . VAL A 1 124 ? -13.775 3.438 16.847 1.00 92.75 124 VAL A N 1
ATOM 907 C CA . VAL A 1 124 ? -13.177 2.831 18.044 1.00 92.75 124 VAL A CA 1
ATOM 908 C C . VAL A 1 124 ? -13.108 3.821 19.203 1.00 92.75 124 VAL A C 1
ATOM 910 O O . VAL A 1 124 ? -13.418 3.448 20.333 1.00 92.75 124 VAL A O 1
ATOM 913 N N . GLY A 1 125 ? -12.744 5.080 18.944 1.00 92.94 125 GLY A N 1
ATOM 914 C CA . GLY A 1 125 ? -12.602 6.108 19.976 1.00 92.94 125 GLY A CA 1
ATOM 915 C C . GLY A 1 125 ? -13.897 6.330 20.770 1.00 92.94 125 GLY A C 1
ATOM 916 O O . GLY A 1 125 ? -13.901 6.135 21.990 1.00 92.94 125 GLY A O 1
ATOM 917 N N . PRO A 1 126 ? -15.024 6.667 20.114 1.00 94.56 126 PRO A N 1
ATOM 918 C CA . PRO A 1 126 ? -16.312 6.826 20.787 1.00 94.56 126 PRO A CA 1
ATOM 919 C C . PRO A 1 126 ? -16.807 5.542 21.459 1.00 94.56 126 PRO A C 1
ATOM 921 O O . PRO A 1 126 ? -17.304 5.592 22.589 1.00 94.56 126 PRO A O 1
ATOM 924 N N . ALA A 1 127 ? -16.645 4.382 20.813 1.00 91.88 127 ALA A N 1
ATOM 925 C CA . ALA A 1 127 ? -17.022 3.098 21.401 1.00 91.88 127 ALA A CA 1
ATOM 926 C C . ALA A 1 127 ? -16.250 2.835 22.704 1.00 91.88 127 ALA A C 1
ATOM 928 O O . ALA A 1 127 ? -16.841 2.494 23.729 1.00 91.88 127 ALA A O 1
ATOM 929 N N . TRP A 1 128 ? -14.939 3.074 22.704 1.00 92.56 128 TRP A N 1
ATOM 930 C CA . TRP A 1 128 ? -14.097 2.918 23.883 1.00 92.56 128 TRP A CA 1
ATOM 931 C C . TRP A 1 128 ? -14.497 3.866 25.020 1.00 92.56 128 TRP A C 1
ATOM 933 O O . TRP A 1 128 ? -14.712 3.419 26.149 1.00 92.56 128 TRP A O 1
ATOM 943 N N . VAL A 1 129 ? -14.664 5.162 24.727 1.00 92.88 129 VAL A N 1
ATOM 944 C CA . VAL A 1 129 ? -15.040 6.175 25.730 1.00 92.88 129 VAL A CA 1
ATOM 945 C C . VAL A 1 129 ? -16.401 5.861 26.352 1.00 92.88 129 VAL A C 1
ATOM 947 O O . VAL A 1 129 ? -16.553 5.923 27.573 1.00 92.88 129 VAL A O 1
ATOM 950 N N . THR A 1 130 ? -17.396 5.501 25.538 1.00 91.25 130 THR A N 1
ATOM 951 C CA . THR A 1 130 ? -18.748 5.186 26.026 1.00 91.25 130 THR A CA 1
ATOM 952 C C . THR A 1 130 ? -18.770 3.926 26.889 1.00 91.25 130 THR A C 1
ATOM 954 O O . THR A 1 130 ? -19.399 3.924 27.950 1.00 91.25 130 THR A O 1
ATOM 957 N N . LEU A 1 131 ? -18.050 2.874 26.493 1.00 89.44 131 LEU A N 1
ATOM 958 C CA . LEU A 1 131 ? -17.927 1.640 27.273 1.00 89.44 131 LEU A CA 1
ATOM 959 C C . LEU A 1 131 ? -17.198 1.865 28.598 1.00 89.44 131 LEU A C 1
ATOM 961 O O . LEU A 1 131 ? -17.631 1.340 29.624 1.00 89.44 131 LEU A O 1
ATOM 965 N N . ARG A 1 132 ? -16.133 2.676 28.592 1.00 89.31 132 ARG A N 1
ATOM 966 C CA . ARG A 1 132 ? -15.393 3.037 29.804 1.00 89.31 132 ARG A CA 1
ATOM 967 C C . ARG A 1 132 ? -16.276 3.810 30.785 1.00 89.31 132 ARG A C 1
ATOM 969 O O . ARG A 1 132 ? -16.412 3.386 31.926 1.00 89.31 132 ARG A O 1
ATOM 976 N N 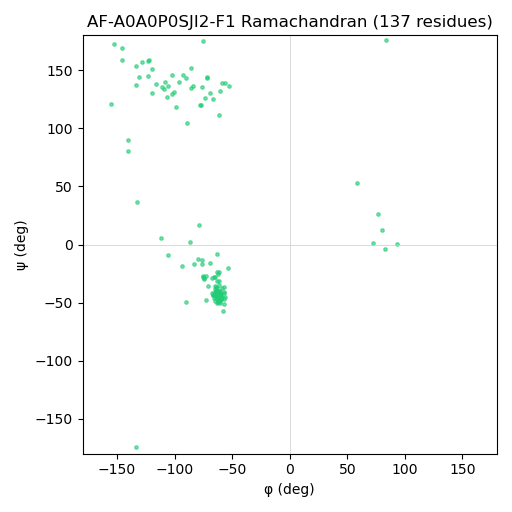. ARG A 1 133 ? -16.969 4.861 30.324 1.00 88.94 133 ARG A N 1
AT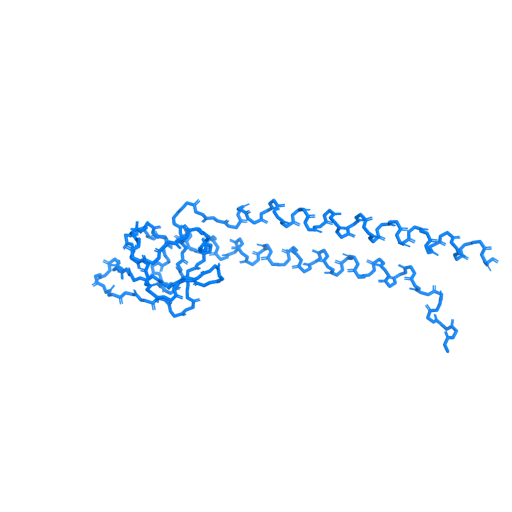OM 977 C CA . ARG A 1 133 ? -17.889 5.654 31.167 1.00 88.94 133 ARG A CA 1
ATOM 978 C C . ARG A 1 133 ? -18.990 4.799 31.798 1.00 88.94 133 ARG A C 1
ATOM 980 O O . ARG A 1 133 ? -19.296 4.961 32.973 1.00 88.94 133 ARG A O 1
ATOM 987 N N . ARG A 1 134 ? -19.571 3.862 31.039 1.00 86.12 134 ARG A N 1
ATOM 988 C CA . ARG A 1 134 ? -20.608 2.943 31.548 1.00 86.12 134 ARG A CA 1
ATOM 989 C C . ARG A 1 134 ? -20.090 1.976 32.611 1.00 86.12 134 ARG A C 1
ATOM 991 O O . ARG A 1 134 ? -20.886 1.506 33.419 1.00 86.12 134 ARG A O 1
ATOM 998 N N . ARG A 1 135 ? -18.800 1.631 32.579 1.00 82.25 135 ARG A N 1
ATOM 999 C CA . ARG A 1 135 ? -18.170 0.801 33.609 1.00 82.25 135 ARG A CA 1
ATOM 1000 C C . ARG A 1 135 ? -17.985 1.597 34.896 1.00 82.25 135 ARG A C 1
ATOM 1002 O O . ARG A 1 135 ? -18.396 1.111 35.940 1.00 82.25 135 ARG A O 1
ATOM 1009 N N . ASP A 1 136 ? -17.449 2.810 34.784 1.00 81.25 136 ASP A N 1
ATOM 1010 C CA . ASP A 1 136 ? -17.152 3.680 35.929 1.00 81.25 136 ASP A CA 1
ATOM 1011 C C . ASP A 1 136 ? -18.434 4.121 36.671 1.00 81.25 136 ASP A C 1
ATOM 1013 O O . ASP A 1 136 ? -18.415 4.328 37.873 1.00 81.25 136 ASP A O 1
ATOM 1017 N N . GLN A 1 137 ? -19.579 4.211 35.980 1.00 80.94 137 GLN A N 1
ATOM 1018 C CA . GLN A 1 137 ? -20.891 4.482 36.598 1.00 80.94 137 GLN A CA 1
ATOM 1019 C C . GLN A 1 137 ? -21.519 3.276 37.324 1.00 80.94 137 GLN A C 1
ATOM 1021 O O . GLN A 1 137 ? -22.536 3.434 37.994 1.00 80.94 137 GLN A O 1
ATOM 1026 N N . ARG A 1 138 ? -20.997 2.060 37.117 1.00 67.50 138 ARG A N 1
ATOM 1027 C CA . ARG A 1 138 ? -21.540 0.807 37.679 1.00 67.50 138 ARG A CA 1
ATOM 1028 C C . ARG A 1 138 ? -20.700 0.235 38.824 1.00 67.50 138 ARG A C 1
ATOM 1030 O O . ARG A 1 138 ? -21.126 -0.757 39.413 1.00 67.50 138 ARG A O 1
ATOM 1037 N N . SER A 1 139 ? -19.514 0.792 39.063 1.00 55.78 139 SER A N 1
ATOM 1038 C CA . SER A 1 139 ? -18.637 0.504 40.205 1.00 55.78 139 SER A CA 1
ATOM 1039 C C . SER A 1 139 ? -18.936 1.450 41.353 1.00 55.78 139 SER A C 1
ATOM 1041 O O . SER A 1 139 ? -18.970 0.960 42.497 1.00 55.78 139 SER A O 1
#

Nearest PDB structures (foldseek):
  8s8d-assembly1_i  TM=6.230E-01  e=1.221E-01  Saccharomyces cerevisiae S288C
  8s8e-assembly1_i  TM=5.608E-01  e=8.539E-02  Saccharomyces cerevisiae S288C
  3jam-assembly1_i  TM=5.655E-01  e=1.151E-01  Saccharomyces cerevisiae
  8p09-assembly1_j  TM=5.584E-01  e=1.021E-01  Oryctolagus cuniculus
  8rw1-assembly1_i  TM=4.517E-01  e=7.139E-02  Saccharomyces cerevisiae S288C

Secondary structure (DSSP, 8-state):
-TTGGGSHHHHHHHHHHHHHHHHHHHHHHHHHHHHHHHHTEEEEEEEEPTT-BTTB--EEEE-TTS-EE--TT--BS-TT--TT-EEEEEEESS-TT-EEETT--GGGGHHHHHHHHHHHHHHHHHHHHHHHHHHHTT-

Mean predicted aligned error: 8.43 Å

Sequence (139 aa):
MARVRYRVPEIVAGVGITLTLLVLIALGGAFLTDIRISSHGATTAATVLDGSGYWRSVVRFVDAEGRLQTPGAGIAYPVGLTPGENIYVEYDIAEPTRVRVAGRSAVDGILPAAGALAAIWVVVGPAWVTLRRRRDQRS

Radius of gyration: 22.13 Å; Cα contacts (8 Å, |Δi|>4): 194; chains: 1; bounding box: 42×24×65 Å

Foldseek 3Di:
DPPVLLCVLVVLVVVLVVVLVVLVVVLVVQQVLVVQLVVQKDKWKWAWAPPDDQVFIWIWTAAPVRDIDIQPRGEPPSHPDDHGDIFMWIAHNVDRSHIYGPPDGSVVVPVVSVVVSVVSCVVSVVVSVVSVVVSVVVD

Solvent-accessible surface area (backbone atoms only — not comparable to full-atom values): 7693 Å² total; per-residue (Å²): 126,76,72,60,74,78,44,48,36,60,50,42,48,48,52,49,51,51,55,49,50,52,54,51,52,54,51,52,53,41,45,57,52,49,52,52,32,67,74,47,51,46,77,38,66,25,38,30,34,83,85,40,44,81,92,41,23,35,44,41,34,54,49,98,88,70,46,83,44,64,32,86,90,25,41,46,81,41,74,91,68,56,61,73,39,79,43,55,30,33,23,13,71,92,46,70,60,48,35,29,41,54,98,62,58,54,71,73,48,47,62,62,50,51,51,50,51,50,54,50,46,67,53,38,50,58,52,25,54,54,47,43,55,58,49,67,77,71,110